Protein AF-A0A2N2HF70-F1 (afdb_monomer)

Nearest PDB structures (foldseek):
  2kql-assembly1_A  TM=2.806E-01  e=5.720E+00  unclassified

pLDDT: mean 91.44, std 8.72, range [54.34, 98.12]

Sequence (161 aa):
CVGNVCEPVDACANQVKDGDETDVDCGGPDCDPCSDGEECEIDTDCVNFCAETSNVCVTSHCDDEKKSGDETDVDCGGSCPGCAAGKVCADDGDCTGFCAATALVCVVSHCDDEKQDEGETGVDCGGTCLLCIGDACTENNQCKSGSCDVGDTDKCIPATP

Radius of gyration: 28.16 Å; Cα contacts (8 Å, |Δi|>4): 414; chains: 1; bounding box: 64×23×84 Å

Solvent-accessible surface area (backbone atoms only — not comparable to full-atom values): 8356 Å² total; per-residue (Å²): 107,74,90,90,36,80,62,82,64,58,46,52,73,64,83,42,70,45,92,68,41,41,28,68,31,13,5,37,93,89,32,59,48,22,55,71,73,35,38,23,89,44,45,74,12,17,75,61,24,30,13,72,85,78,29,27,14,27,88,42,61,51,62,18,73,38,73,48,96,64,39,48,29,67,36,13,5,58,89,34,60,44,24,58,68,76,34,42,24,88,42,42,76,16,18,74,46,22,31,14,72,84,79,34,23,15,25,84,40,66,53,65,16,73,41,70,56,97,53,43,56,18,66,33,10,8,75,84,38,55,57,20,77,62,35,42,32,88,45,32,85,36,16,70,51,55,33,40,40,70,90,79,77,30,21,20,41,81,62,80,131

Mean predicted aligned error: 7.45 Å

Structure (mmCIF, N/CA/C/O backbone):
data_AF-A0A2N2HF70-F1
#
_entry.id   AF-A0A2N2HF70-F1
#
loop_
_atom_site.group_PDB
_atom_site.id
_atom_site.type_symbol
_atom_site.label_atom_id
_atom_site.label_alt_id
_atom_site.label_comp_id
_atom_site.label_asym_id
_atom_site.label_entity_id
_atom_site.label_seq_id
_atom_site.pdbx_PDB_ins_code
_atom_site.Cartn_x
_atom_site.Cartn_y
_atom_site.Cartn_z
_atom_site.occupancy
_atom_site.B_iso_or_equiv
_atom_site.auth_seq_id
_atom_site.auth_comp_id
_atom_site.auth_asym_id
_atom_site.auth_atom_id
_atom_site.pdbx_PDB_model_num
ATOM 1 N N . CYS A 1 1 ? -31.165 1.008 42.504 1.00 54.34 1 CYS A N 1
ATOM 2 C CA . CYS A 1 1 ? -31.520 0.537 43.864 1.00 54.34 1 CYS A CA 1
ATOM 3 C C . CYS A 1 1 ? -32.735 -0.383 43.830 1.00 54.34 1 CYS A C 1
ATOM 5 O O . CYS A 1 1 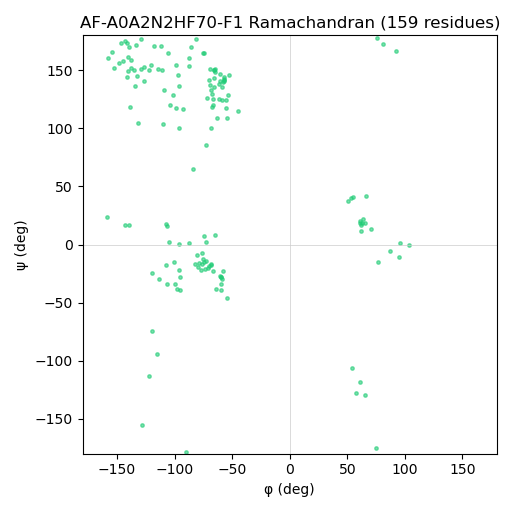? -33.859 0.107 43.746 1.00 54.34 1 CYS A O 1
ATOM 7 N N . VAL A 1 2 ? -32.532 -1.692 43.962 1.00 58.94 2 VAL A N 1
ATOM 8 C CA . VAL A 1 2 ? -33.587 -2.610 44.411 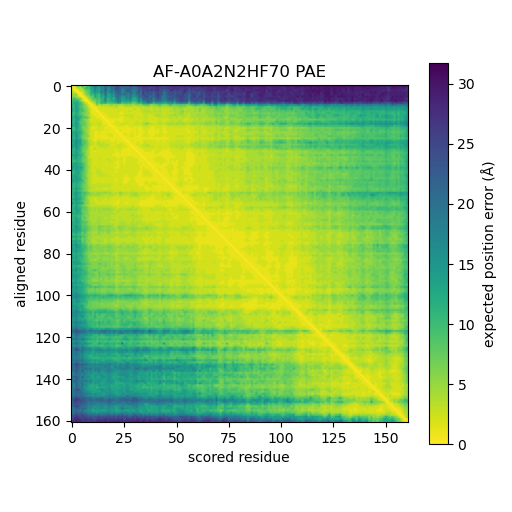1.00 58.94 2 VAL A CA 1
ATOM 9 C C . VAL A 1 2 ? -33.430 -2.735 45.929 1.00 58.94 2 VAL A C 1
ATOM 11 O O . VAL A 1 2 ? -32.379 -3.121 46.423 1.00 58.94 2 VAL A O 1
ATOM 14 N N . GLY A 1 3 ? -34.430 -2.303 46.701 1.00 63.19 3 GLY A N 1
ATOM 15 C CA . GLY A 1 3 ? -34.416 -2.456 48.164 1.00 63.19 3 GLY A CA 1
ATOM 16 C C . GLY A 1 3 ? -33.351 -1.653 48.934 1.00 63.19 3 GLY A C 1
ATOM 17 O O . GLY A 1 3 ? -32.784 -2.178 49.884 1.00 63.19 3 GLY A O 1
ATOM 18 N N . ASN A 1 4 ? -33.094 -0.384 48.581 1.00 64.12 4 ASN A N 1
ATOM 19 C CA . ASN A 1 4 ? -32.127 0.506 49.266 1.00 64.12 4 ASN A CA 1
ATOM 20 C C . ASN A 1 4 ? -30.658 0.038 49.258 1.00 64.12 4 ASN A C 1
ATOM 22 O O . ASN A 1 4 ? -29.828 0.629 49.948 1.00 64.12 4 ASN A O 1
ATOM 26 N N . VAL A 1 5 ? -30.328 -0.975 48.459 1.00 65.06 5 VAL A N 1
ATOM 27 C CA . VAL A 1 5 ? -28.953 -1.366 48.150 1.00 65.06 5 VAL A CA 1
ATOM 28 C C . VAL A 1 5 ? -28.618 -0.811 46.767 1.00 65.06 5 VAL A C 1
ATOM 30 O O . VAL A 1 5 ? -29.387 -0.983 45.813 1.00 65.06 5 VAL A O 1
ATOM 33 N N . CYS A 1 6 ? -27.495 -0.102 46.660 1.00 65.19 6 CYS A N 1
ATOM 34 C CA . CYS A 1 6 ? -26.838 0.087 45.375 1.00 65.19 6 CYS A CA 1
ATOM 35 C C . CYS A 1 6 ? -26.210 -1.266 45.024 1.00 65.19 6 CYS A C 1
ATOM 37 O O . CYS A 1 6 ? -25.074 -1.526 45.409 1.00 65.19 6 CYS A O 1
ATOM 39 N N . GLU A 1 7 ? -26.973 -2.172 44.404 1.00 56.88 7 GLU A N 1
ATOM 40 C CA . GLU A 1 7 ? -26.325 -3.210 43.599 1.00 56.88 7 GLU A CA 1
ATOM 41 C C . GLU A 1 7 ? -25.491 -2.482 42.544 1.00 56.88 7 GLU A C 1
ATOM 43 O O . GLU A 1 7 ? -25.969 -1.446 42.055 1.00 56.88 7 GLU A O 1
ATOM 48 N N . PRO A 1 8 ? -24.269 -2.951 42.230 1.00 60.97 8 PRO A N 1
ATOM 49 C CA . PRO A 1 8 ? -23.633 -2.518 41.002 1.00 60.97 8 PRO A CA 1
ATOM 50 C C . PRO A 1 8 ? -24.649 -2.847 39.912 1.00 60.97 8 PRO A C 1
ATOM 52 O O . PRO A 1 8 ? -24.991 -4.010 39.699 1.00 60.97 8 PRO A O 1
ATOM 55 N N . VAL A 1 9 ? -25.257 -1.805 39.347 1.00 66.88 9 VAL A N 1
ATOM 56 C CA . VAL A 1 9 ? -25.913 -1.962 38.059 1.00 66.88 9 VAL A CA 1
ATOM 57 C C . VAL A 1 9 ? -24.829 -2.544 37.167 1.00 66.88 9 VAL A C 1
ATOM 59 O O . VAL A 1 9 ? -23.693 -2.081 37.244 1.00 66.88 9 VAL A O 1
ATOM 62 N N . ASP A 1 10 ? -25.143 -3.643 36.489 1.00 86.00 10 ASP A N 1
ATOM 63 C CA . ASP A 1 10 ? -24.241 -4.239 35.510 1.00 86.00 10 ASP A CA 1
ATOM 64 C C . ASP A 1 10 ? -23.702 -3.099 34.646 1.00 86.00 10 ASP A C 1
ATOM 66 O O . ASP A 1 10 ? -24.522 -2.383 34.066 1.00 86.00 10 ASP A O 1
ATOM 70 N N . ALA A 1 11 ? -22.389 -2.841 34.720 1.00 88.00 11 ALA A N 1
ATOM 71 C CA . ALA A 1 11 ? -21.780 -1.684 34.062 1.00 88.00 11 ALA A CA 1
ATOM 72 C C . ALA A 1 11 ? -22.156 -1.728 32.577 1.00 88.00 11 ALA A C 1
ATOM 74 O O . ALA A 1 11 ? -22.821 -0.826 32.090 1.00 88.00 11 ALA A O 1
ATOM 75 N N . CYS A 1 12 ? -22.016 -2.924 32.001 1.00 92.81 12 CYS A N 1
ATOM 76 C CA . CYS A 1 12 ? -22.249 -3.295 30.610 1.00 92.81 12 CYS A CA 1
ATOM 77 C C . CYS A 1 12 ? -23.701 -3.198 30.094 1.00 92.81 12 CYS A C 1
ATOM 79 O O . CYS A 1 12 ? -24.009 -3.749 29.037 1.00 92.81 12 CYS A O 1
ATOM 81 N N . ALA A 1 13 ? -24.652 -2.632 30.845 1.00 92.25 13 ALA A N 1
ATOM 82 C CA . ALA A 1 13 ? -26.061 -2.546 30.429 1.00 92.25 13 ALA A CA 1
ATOM 83 C C . ALA A 1 13 ? -26.857 -1.440 31.149 1.00 92.25 13 ALA A C 1
ATOM 85 O O . ALA A 1 13 ? -28.088 -1.537 31.302 1.00 92.25 13 ALA A O 1
ATOM 86 N N . ASN A 1 14 ? -26.180 -0.413 31.660 1.00 90.12 14 ASN A N 1
ATOM 87 C CA . ASN A 1 14 ? -26.769 0.632 32.4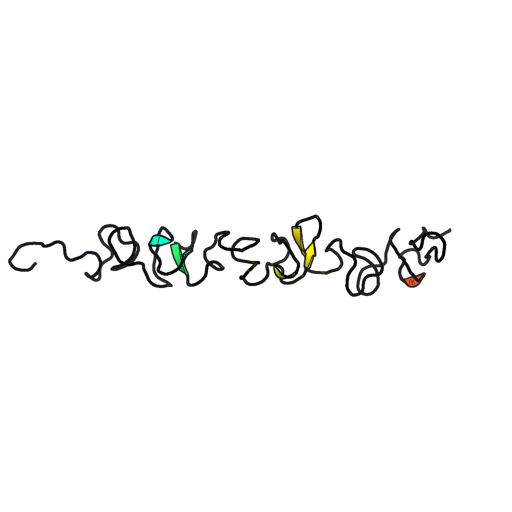93 1.00 90.12 14 ASN A CA 1
ATOM 88 C C . ASN A 1 14 ? -26.976 1.983 31.768 1.00 90.12 14 ASN A C 1
ATOM 90 O O . ASN A 1 14 ? -27.515 2.916 32.379 1.00 90.12 14 ASN A O 1
ATOM 94 N N . GLN A 1 15 ? -26.659 2.057 30.473 1.00 92.06 15 GLN A N 1
ATOM 95 C CA . GLN A 1 15 ? -26.748 3.221 29.585 1.00 92.06 15 GLN A CA 1
ATOM 96 C C . GLN A 1 15 ? -25.829 4.379 29.990 1.00 92.06 15 GLN A C 1
ATOM 98 O O . GLN A 1 15 ? -26.101 5.537 29.645 1.00 92.06 15 GLN A O 1
ATOM 103 N N . VAL A 1 16 ? -24.768 4.100 30.746 1.00 91.56 16 VAL A N 1
ATOM 104 C CA . VAL A 1 16 ? -23.745 5.075 31.114 1.00 91.56 16 VAL A CA 1
ATOM 105 C C . VAL A 1 16 ? -22.365 4.462 30.922 1.00 91.56 16 VAL A C 1
ATOM 107 O O . VAL A 1 16 ? -22.136 3.353 31.349 1.00 91.56 16 VAL A O 1
ATOM 110 N N . LYS A 1 17 ? -21.428 5.216 30.339 1.00 92.19 17 LYS A N 1
ATOM 111 C CA . LYS A 1 17 ? -20.022 4.798 30.288 1.00 92.19 17 LYS A CA 1
ATOM 112 C C . LYS A 1 17 ? -19.437 4.821 31.703 1.00 92.19 17 LYS A C 1
ATOM 114 O O . LYS A 1 17 ? -19.137 5.910 32.219 1.00 92.19 17 LYS A O 1
ATOM 119 N N . ASP A 1 18 ? -19.335 3.664 32.351 1.00 91.81 18 ASP A N 1
ATOM 120 C CA . ASP A 1 18 ? -18.759 3.510 33.689 1.00 91.81 18 ASP A CA 1
ATOM 121 C C . ASP A 1 18 ? -17.945 2.215 33.868 1.00 91.81 18 ASP A C 1
ATOM 123 O O . ASP A 1 18 ? -17.766 1.422 32.955 1.00 91.81 18 ASP A O 1
ATOM 127 N N . GLY A 1 19 ? -17.302 2.054 35.029 1.00 90.69 19 GLY A N 1
ATOM 128 C CA . GLY A 1 19 ? -16.363 0.945 35.231 1.00 90.69 19 GLY A CA 1
ATOM 129 C C . GLY A 1 19 ? -15.122 1.046 34.334 1.00 90.69 19 GLY A C 1
ATOM 130 O O . GLY A 1 19 ? -14.458 2.085 34.338 1.00 90.69 19 GLY A O 1
ATOM 131 N N . ASP A 1 20 ? -14.812 -0.045 33.630 1.00 92.81 20 ASP A N 1
ATOM 132 C CA . ASP A 1 20 ? -13.669 -0.190 32.713 1.00 92.81 20 ASP A CA 1
ATOM 133 C C . ASP A 1 20 ? -14.106 -0.199 31.227 1.00 92.81 20 ASP A C 1
ATOM 135 O O . ASP A 1 20 ? -13.355 -0.643 30.364 1.00 92.81 20 ASP A O 1
ATOM 139 N N . GLU A 1 21 ? -15.319 0.274 30.927 1.00 96.50 21 GLU A N 1
ATOM 140 C CA . GLU A 1 21 ? -15.873 0.366 29.571 1.00 96.50 21 GLU A CA 1
ATOM 141 C C . GLU A 1 21 ? -15.137 1.364 28.670 1.00 96.50 21 GLU A C 1
ATOM 143 O O . GLU A 1 21 ? -14.769 2.469 29.096 1.00 96.50 21 GLU A O 1
ATOM 148 N N . THR A 1 22 ? -15.009 1.024 27.385 1.00 96.88 22 THR A N 1
ATOM 149 C CA . THR A 1 22 ? -14.448 1.938 26.380 1.00 96.88 22 THR A CA 1
ATOM 150 C C . THR A 1 22 ? -15.505 2.707 25.608 1.00 96.88 22 THR A C 1
ATOM 152 O O . THR A 1 22 ? -15.200 3.814 25.177 1.00 96.88 22 THR A O 1
ATOM 155 N N . ASP A 1 23 ? -16.748 2.230 25.537 1.00 97.00 23 ASP A N 1
ATOM 156 C CA . ASP A 1 23 ? -17.923 3.022 25.149 1.00 97.00 23 ASP A CA 1
ATOM 157 C C . ASP A 1 23 ? -19.138 2.632 26.008 1.00 97.00 23 ASP A C 1
ATOM 159 O O . ASP A 1 23 ? -19.059 1.732 26.836 1.00 97.00 23 ASP A O 1
ATOM 163 N N . VAL A 1 24 ? -20.255 3.347 25.885 1.00 95.81 24 VAL A N 1
ATOM 164 C CA . VAL A 1 24 ? -21.449 3.139 26.715 1.00 95.81 24 VAL A CA 1
ATOM 165 C C . VAL A 1 24 ? -21.928 1.689 26.627 1.00 95.81 24 VAL A C 1
ATOM 167 O O . VAL A 1 24 ? -22.389 1.256 25.572 1.00 95.81 24 VAL A O 1
ATOM 170 N N . ASP A 1 25 ? -21.919 0.986 27.763 1.00 95.12 25 ASP A N 1
ATOM 171 C CA . ASP A 1 25 ? -22.366 -0.405 27.886 1.00 95.12 25 ASP A CA 1
ATOM 172 C C . ASP A 1 25 ? -21.507 -1.433 27.102 1.00 95.12 25 ASP A C 1
ATOM 174 O O . ASP A 1 25 ? -21.984 -2.539 26.823 1.00 95.12 25 ASP A O 1
ATOM 178 N N . CYS A 1 26 ? -20.269 -1.108 26.693 1.00 96.94 26 CYS A N 1
ATOM 179 C CA . CYS A 1 26 ? -19.409 -2.036 25.943 1.00 96.94 26 CYS A CA 1
ATOM 180 C C . CYS A 1 26 ? -17.895 -1.781 26.080 1.00 96.94 26 CYS A C 1
ATOM 182 O O . CYS A 1 26 ? -17.424 -0.722 26.503 1.00 96.94 26 CYS A O 1
ATOM 184 N N . GLY A 1 27 ? -17.116 -2.779 25.659 1.00 96.62 27 GLY A N 1
ATOM 185 C CA . GLY A 1 27 ? -15.657 -2.715 25.636 1.00 96.62 27 GLY A CA 1
ATOM 186 C C . GLY A 1 27 ? -15.019 -2.858 27.018 1.00 96.62 27 GLY A C 1
ATOM 187 O O . GLY A 1 27 ? -15.693 -3.010 28.039 1.00 96.62 27 GLY A O 1
ATOM 188 N N . GLY A 1 28 ? -13.690 -2.860 27.058 1.00 94.94 28 GLY A N 1
ATOM 189 C CA . GLY A 1 28 ? -12.956 -3.198 28.267 1.00 94.94 28 GLY A CA 1
ATOM 190 C C . GLY A 1 28 ? -12.965 -4.703 28.573 1.00 94.94 28 GLY A C 1
ATOM 191 O O . GLY A 1 28 ? -13.446 -5.526 27.793 1.00 94.94 28 GLY A O 1
ATOM 192 N N . PRO A 1 29 ? -12.395 -5.112 29.718 1.00 93.69 29 PRO A N 1
ATOM 193 C CA . PRO A 1 29 ? -12.168 -6.523 30.032 1.00 93.69 29 PRO A CA 1
ATOM 194 C C . PRO A 1 29 ? -13.422 -7.292 30.473 1.00 93.69 29 PRO A C 1
ATOM 196 O O . PRO A 1 29 ? -13.416 -8.524 30.421 1.00 93.69 29 PRO A O 1
ATOM 199 N N . ASP A 1 30 ? -14.449 -6.589 30.958 1.00 92.56 30 ASP A N 1
ATOM 200 C CA . ASP A 1 30 ? -15.611 -7.187 31.626 1.00 92.56 30 ASP A CA 1
ATOM 201 C C . ASP A 1 30 ? -16.897 -7.153 30.779 1.00 92.56 30 ASP A C 1
ATOM 203 O O . ASP A 1 30 ? -17.817 -7.926 31.063 1.00 92.56 30 ASP A O 1
ATOM 207 N N . CYS A 1 31 ? -16.957 -6.310 29.741 1.00 95.06 31 CYS A N 1
ATOM 208 C CA . CYS A 1 31 ? -18.124 -6.157 28.870 1.00 95.06 31 CYS A CA 1
ATOM 209 C C . CYS A 1 31 ? -17.922 -6.807 27.497 1.00 95.06 31 CYS A C 1
ATOM 211 O O . CYS A 1 31 ? -16.811 -7.159 27.099 1.00 95.06 31 CYS A O 1
ATOM 213 N N . ASP A 1 32 ? -19.026 -6.998 26.769 1.00 97.00 32 ASP A N 1
ATOM 214 C CA . ASP A 1 32 ? -18.961 -7.474 25.389 1.00 97.00 32 ASP A CA 1
ATOM 215 C C . ASP A 1 32 ? -18.273 -6.422 24.491 1.00 97.00 32 ASP A C 1
ATOM 217 O O . ASP A 1 32 ? -18.388 -5.220 24.757 1.00 97.00 32 ASP A O 1
ATOM 221 N N . PRO A 1 33 ? -17.583 -6.835 23.409 1.00 97.88 33 PRO A N 1
ATOM 222 C CA . PRO A 1 33 ? -16.933 -5.895 22.507 1.00 97.88 33 PRO A CA 1
ATOM 223 C C . PRO A 1 33 ? -17.927 -4.933 21.846 1.00 97.88 33 PRO A C 1
ATOM 225 O O . PRO A 1 33 ? -19.018 -5.320 21.416 1.00 97.88 33 PRO A O 1
ATOM 228 N N . CYS A 1 34 ? -17.511 -3.682 21.719 1.00 98.12 34 CYS A N 1
ATOM 229 C CA . CYS A 1 34 ? -18.223 -2.610 21.059 1.00 98.12 34 CYS A CA 1
ATOM 230 C C . CYS A 1 34 ? -18.390 -2.850 19.552 1.00 98.12 34 CYS A C 1
ATOM 232 O O . CYS A 1 34 ? -17.567 -3.479 18.876 1.00 98.12 34 CYS A O 1
ATOM 234 N N . SER A 1 35 ? -19.500 -2.335 19.021 1.00 97.94 35 SER A N 1
ATOM 235 C CA . SER A 1 35 ? -19.799 -2.375 17.586 1.00 97.94 35 SER A CA 1
ATOM 236 C C . SER A 1 35 ? -18.961 -1.355 16.811 1.00 97.94 35 SER A C 1
ATOM 238 O O . SER A 1 35 ? -18.397 -0.432 17.387 1.00 97.94 35 SER A O 1
ATOM 240 N N . ASP A 1 36 ? -18.899 -1.495 15.487 1.00 97.19 36 ASP A N 1
ATOM 241 C CA . ASP A 1 36 ? -18.180 -0.537 14.641 1.00 97.19 36 ASP A CA 1
ATOM 242 C C . ASP A 1 36 ? -18.746 0.890 14.802 1.00 97.19 36 ASP A C 1
ATOM 244 O O . ASP A 1 36 ? -19.963 1.092 14.764 1.00 97.19 36 ASP A O 1
ATOM 248 N N . GLY A 1 37 ? -17.860 1.880 14.930 1.00 96.81 37 GLY A N 1
ATOM 249 C CA . GLY A 1 37 ? -18.191 3.290 15.161 1.00 96.81 37 GLY A CA 1
ATOM 250 C C . GLY A 1 37 ? -18.180 3.739 16.627 1.00 96.81 37 GLY A C 1
ATOM 251 O O . GLY A 1 37 ? -18.208 4.947 16.861 1.00 96.81 37 GLY A O 1
ATOM 252 N N . GLU A 1 38 ? -18.103 2.805 17.573 1.00 97.75 38 GLU A N 1
ATOM 253 C CA . GLU A 1 38 ? -18.009 3.068 19.016 1.00 97.75 38 GLU A CA 1
ATOM 254 C C . GLU A 1 38 ? -16.540 3.242 19.459 1.00 97.75 38 GLU A C 1
ATOM 256 O O . GLU A 1 38 ? -15.612 2.836 18.752 1.00 97.75 38 GLU A O 1
ATOM 261 N N . GLU A 1 39 ? -16.323 3.860 20.620 1.00 97.44 39 GLU A N 1
ATOM 262 C CA . GLU A 1 39 ? -15.001 4.118 21.204 1.00 97.44 39 GLU A CA 1
ATOM 263 C C . GLU A 1 39 ? -14.302 2.834 21.709 1.00 97.44 39 GLU A C 1
ATOM 265 O O . GLU A 1 39 ? -14.903 1.939 22.307 1.00 97.44 39 GLU A O 1
ATOM 270 N N . CYS A 1 40 ? -12.986 2.764 21.515 1.00 97.56 40 CYS A N 1
ATOM 271 C CA . CYS A 1 40 ? -12.136 1.645 21.930 1.00 97.56 40 CYS A CA 1
ATOM 272 C C . CYS A 1 40 ? -10.754 2.127 22.380 1.00 97.56 40 CYS A C 1
ATOM 274 O O . CYS A 1 40 ? -10.314 3.205 21.988 1.00 97.56 40 CYS A O 1
ATOM 276 N N . GLU A 1 41 ? -10.040 1.332 23.178 1.00 96.31 41 GLU A N 1
ATOM 277 C CA . GLU A 1 41 ? -8.625 1.586 23.497 1.00 96.31 41 GLU A CA 1
ATOM 278 C C . GLU A 1 41 ? -7.706 0.509 22.905 1.00 96.31 41 GLU A C 1
ATOM 280 O O . GLU A 1 41 ? -6.548 0.777 22.573 1.00 96.31 41 GLU A O 1
ATOM 285 N N . ILE A 1 42 ? -8.211 -0.719 22.769 1.00 95.62 42 ILE A N 1
ATOM 286 C CA . ILE A 1 42 ? -7.496 -1.875 22.227 1.00 95.62 42 ILE A CA 1
ATOM 287 C C . ILE A 1 42 ? -8.413 -2.729 21.344 1.00 95.62 42 ILE A C 1
ATOM 289 O O . ILE A 1 42 ? -9.633 -2.679 21.443 1.00 95.62 42 ILE A O 1
ATOM 293 N N . ASP A 1 43 ? -7.827 -3.576 20.492 1.00 95.88 43 ASP A N 1
ATOM 294 C CA . ASP A 1 43 ? -8.595 -4.377 19.522 1.00 95.88 43 ASP A CA 1
ATOM 295 C C . ASP A 1 43 ? -9.623 -5.316 20.173 1.00 95.88 43 ASP A C 1
ATOM 297 O O . ASP A 1 43 ? -10.642 -5.620 19.564 1.00 95.88 43 ASP A O 1
ATOM 301 N N . THR A 1 44 ? -9.392 -5.762 21.414 1.00 96.25 44 THR A N 1
ATOM 302 C CA . THR A 1 44 ? -10.350 -6.618 22.134 1.00 96.25 44 THR A CA 1
ATOM 303 C C . THR A 1 44 ? -11.620 -5.891 22.552 1.00 96.25 44 THR A C 1
ATOM 305 O O . THR A 1 44 ? -12.612 -6.557 22.839 1.00 96.25 44 THR A O 1
ATOM 308 N N . ASP A 1 45 ? -11.594 -4.558 22.582 1.00 97.38 45 ASP A N 1
ATOM 309 C CA . ASP A 1 45 ? -12.771 -3.749 22.880 1.00 97.38 45 ASP A CA 1
ATOM 310 C C . ASP A 1 45 ? -13.733 -3.696 21.697 1.00 97.38 45 ASP A C 1
ATOM 312 O O . ASP A 1 45 ? -14.865 -3.274 21.871 1.00 97.38 45 ASP A O 1
ATOM 316 N N . CYS A 1 46 ? -13.317 -4.127 20.505 1.00 97.94 46 CYS A N 1
ATOM 317 C CA . CYS A 1 46 ? -14.121 -4.089 19.293 1.00 97.94 46 CYS A CA 1
ATOM 318 C C . CYS A 1 46 ? -14.521 -5.489 18.840 1.00 97.94 46 CYS A C 1
ATOM 320 O O . CYS A 1 46 ? -13.782 -6.460 18.995 1.00 97.94 46 CYS A O 1
ATOM 322 N N . VAL A 1 47 ? -15.682 -5.595 18.192 1.00 97.44 47 VAL A N 1
ATOM 323 C CA . VAL A 1 47 ? -16.067 -6.826 17.481 1.00 97.44 47 VAL A CA 1
ATOM 324 C C . VAL A 1 47 ? -15.046 -7.174 16.387 1.00 97.44 47 VAL A C 1
ATOM 326 O O . VAL A 1 47 ? -14.805 -8.355 16.131 1.00 97.44 47 VAL A O 1
ATOM 329 N N . ASN A 1 48 ? -14.463 -6.150 15.753 1.00 96.19 48 ASN A N 1
ATOM 330 C CA . ASN A 1 48 ? -13.500 -6.268 14.660 1.00 96.19 48 ASN A CA 1
ATOM 331 C C . ASN A 1 48 ? -12.115 -5.729 15.069 1.00 96.19 48 ASN A C 1
ATOM 333 O O . ASN A 1 48 ? -11.322 -6.478 15.634 1.00 96.19 48 ASN A O 1
ATOM 337 N N . PHE A 1 49 ? -11.821 -4.455 14.782 1.00 96.81 49 PHE A N 1
ATOM 338 C CA . PHE A 1 49 ? -10.512 -3.833 15.021 1.00 96.81 49 PHE A CA 1
ATOM 339 C C . PHE A 1 49 ? -10.677 -2.455 15.661 1.00 96.81 49 PHE A C 1
ATOM 341 O O . PHE A 1 49 ? -11.673 -1.782 15.400 1.00 96.81 49 PHE A O 1
ATOM 348 N N . CYS A 1 50 ? -9.706 -2.029 16.471 1.00 97.31 50 CYS A N 1
ATOM 349 C CA . CYS A 1 50 ? -9.685 -0.698 17.074 1.00 97.31 50 CYS A CA 1
ATOM 350 C C . CYS A 1 50 ? -8.671 0.195 16.352 1.00 97.31 50 CYS A C 1
ATOM 352 O O . CYS A 1 50 ? -7.476 -0.113 16.351 1.00 97.31 50 CYS A O 1
ATOM 354 N N . ALA A 1 51 ? -9.120 1.306 15.769 1.00 97.38 51 ALA A N 1
ATOM 355 C CA . ALA A 1 51 ? -8.235 2.222 15.057 1.00 97.38 51 ALA A CA 1
ATOM 356 C C . ALA A 1 51 ? -7.321 3.006 16.020 1.00 97.38 51 ALA A C 1
ATOM 358 O O . ALA A 1 51 ? -7.808 3.659 16.944 1.00 97.38 51 ALA A O 1
ATOM 359 N N . GLU A 1 52 ? -5.999 2.960 15.809 1.00 93.06 52 GLU A N 1
ATOM 360 C CA . GLU A 1 52 ? -5.001 3.396 16.812 1.00 93.06 52 GLU A CA 1
ATOM 361 C C . GLU A 1 52 ? -5.064 4.892 17.165 1.00 93.06 52 GLU A C 1
ATOM 363 O O . GLU A 1 52 ? -4.853 5.276 18.316 1.00 93.06 52 GLU A O 1
ATOM 368 N N . THR A 1 53 ? -5.326 5.764 16.190 1.00 93.88 53 THR A N 1
ATOM 369 C CA . THR A 1 53 ? -5.333 7.223 16.398 1.00 93.88 53 THR A CA 1
ATOM 370 C C . THR A 1 53 ? -6.731 7.740 16.680 1.00 93.88 53 THR A C 1
ATOM 372 O O . THR A 1 53 ? -6.894 8.655 17.495 1.00 93.88 53 THR A O 1
ATOM 375 N N . SER A 1 54 ? -7.739 7.206 15.988 1.00 94.56 54 SER A N 1
ATOM 376 C CA . SER A 1 54 ? -9.124 7.639 16.180 1.00 94.56 54 SER A CA 1
ATOM 377 C C . SER A 1 54 ? -9.786 7.027 17.415 1.00 94.56 54 SER A C 1
ATOM 379 O O . SER A 1 54 ? -10.725 7.643 17.917 1.00 94.56 54 SER A O 1
ATOM 381 N N . ASN A 1 55 ? -9.261 5.915 17.953 1.00 96.56 55 ASN A N 1
ATOM 382 C CA . ASN A 1 55 ? -9.835 5.166 19.079 1.00 96.56 55 ASN A CA 1
ATOM 383 C C . ASN A 1 55 ? -11.291 4.764 18.816 1.00 96.56 55 ASN A C 1
ATOM 385 O O . ASN A 1 55 ? -12.151 4.890 19.685 1.00 96.56 55 ASN A O 1
ATOM 389 N N . VAL A 1 56 ? -11.574 4.340 17.583 1.00 97.38 56 VAL A N 1
ATOM 390 C CA . VAL A 1 56 ? -12.909 3.940 17.133 1.00 97.38 56 VAL A CA 1
ATOM 391 C C . VAL A 1 56 ? -12.851 2.543 16.530 1.00 97.38 56 VAL A C 1
ATOM 393 O O . VAL A 1 56 ? -11.915 2.208 15.801 1.00 97.38 56 VAL A O 1
ATOM 396 N N . CYS A 1 57 ? -13.867 1.732 16.809 1.00 98.12 57 CYS A N 1
ATOM 397 C CA . CYS A 1 57 ? -14.010 0.413 16.215 1.00 98.12 57 CYS A CA 1
ATOM 398 C C . CYS A 1 57 ? -14.291 0.502 14.711 1.00 98.12 57 CYS A C 1
ATOM 400 O O . CYS A 1 57 ? -15.221 1.188 14.277 1.00 98.12 57 CYS A O 1
ATOM 402 N N . VAL A 1 58 ? -13.523 -0.232 13.909 1.00 97.38 58 VAL A N 1
ATOM 403 C CA . VAL A 1 58 ? -13.635 -0.273 12.446 1.00 97.38 58 VAL A CA 1
ATOM 404 C C . VAL A 1 58 ? -13.891 -1.690 11.946 1.00 97.38 58 VAL A C 1
ATOM 406 O O . VAL A 1 58 ? -13.434 -2.676 12.520 1.00 97.38 58 VAL A O 1
ATOM 409 N N . THR A 1 59 ? -14.598 -1.791 10.819 1.00 95.75 59 THR A N 1
ATOM 410 C CA . THR A 1 59 ? -15.039 -3.073 10.242 1.00 95.75 59 THR A CA 1
ATOM 411 C C . THR A 1 59 ? -13.913 -3.913 9.647 1.00 95.75 59 THR A C 1
ATOM 413 O O . THR A 1 59 ? -14.103 -5.098 9.373 1.00 95.75 59 THR A O 1
ATOM 416 N N . SER A 1 60 ? -12.785 -3.285 9.320 1.00 95.56 60 SER A N 1
ATOM 417 C CA . SER A 1 60 ? -11.730 -3.882 8.512 1.00 95.56 60 SER A CA 1
ATOM 418 C C . SER A 1 60 ? -10.371 -3.477 9.055 1.00 95.56 60 SER A C 1
ATOM 420 O O . SER A 1 60 ? -10.224 -2.379 9.580 1.00 95.56 60 SER A O 1
ATOM 422 N N . HIS A 1 61 ? -9.387 -4.358 8.898 1.00 95.12 61 HIS A N 1
ATOM 423 C CA . HIS A 1 61 ? -8.013 -4.028 9.246 1.00 95.12 61 HIS A CA 1
ATOM 424 C C . HIS A 1 61 ? -7.413 -2.976 8.302 1.00 95.12 61 HIS A C 1
ATOM 426 O O . HIS A 1 61 ? -6.464 -2.317 8.672 1.00 95.12 61 HIS A O 1
ATOM 432 N N . CYS A 1 62 ? -8.018 -2.774 7.122 1.00 97.31 62 CYS A N 1
ATOM 433 C CA . CYS A 1 62 ? -7.604 -1.787 6.123 1.00 97.31 62 CYS A CA 1
ATOM 434 C C . CYS A 1 62 ? -7.914 -0.339 6.511 1.00 97.31 62 CYS A C 1
ATOM 436 O O . CYS A 1 62 ? -7.750 0.548 5.681 1.00 97.31 62 CYS A O 1
ATOM 438 N N . ASP A 1 63 ? -8.477 -0.115 7.695 1.00 96.31 63 ASP A N 1
ATOM 439 C CA . ASP A 1 63 ? -8.812 1.206 8.218 1.00 96.31 63 ASP A CA 1
ATOM 440 C C . ASP A 1 63 ? -8.488 1.286 9.727 1.00 96.31 63 ASP A C 1
ATOM 442 O O . ASP A 1 63 ? -9.037 2.137 10.434 1.00 96.31 63 ASP A O 1
ATOM 446 N N . ASP A 1 64 ? -7.668 0.359 10.247 1.00 96.12 64 ASP A N 1
ATOM 447 C CA . ASP A 1 64 ? -7.310 0.286 11.673 1.00 96.12 64 ASP A CA 1
ATOM 448 C C . ASP A 1 64 ? -6.096 1.161 12.033 1.00 96.12 64 ASP A C 1
ATOM 450 O O . ASP A 1 64 ? -5.685 1.227 13.199 1.00 96.12 64 ASP A O 1
ATOM 454 N N . GLU A 1 65 ? -5.560 1.882 11.044 1.00 96.06 65 GLU A N 1
ATOM 455 C CA . GLU A 1 65 ? -4.435 2.809 11.156 1.00 96.06 65 GLU A CA 1
ATOM 456 C C . GLU A 1 65 ? -3.131 2.132 11.599 1.00 96.06 65 GLU A C 1
ATOM 458 O O . GLU A 1 65 ? -2.167 2.800 11.998 1.00 96.06 65 GLU A O 1
ATOM 463 N N . LYS A 1 66 ? -3.071 0.802 11.494 1.00 95.62 66 LYS A N 1
ATOM 464 C CA . LYS A 1 66 ? -1.904 -0.026 11.781 1.00 95.62 66 LYS A CA 1
ATOM 465 C C . LYS A 1 66 ? -1.495 -0.744 10.501 1.00 95.62 66 LYS A C 1
ATOM 467 O O . LYS A 1 66 ? -2.143 -0.690 9.469 1.00 95.62 66 LYS A O 1
ATOM 472 N N . LYS A 1 67 ? -0.330 -1.388 10.557 1.00 95.88 67 LYS A N 1
ATOM 473 C CA . LYS A 1 67 ? 0.040 -2.393 9.560 1.00 95.88 67 LYS A CA 1
ATOM 474 C C . LYS A 1 67 ? -0.314 -3.754 10.134 1.00 95.88 67 LYS A C 1
ATOM 476 O O . LYS A 1 67 ? 0.441 -4.277 10.965 1.00 95.88 67 LYS A O 1
ATOM 481 N N . SER A 1 68 ? -1.439 -4.308 9.719 1.00 94.81 68 SER A N 1
ATOM 482 C CA . SER A 1 68 ? -1.993 -5.540 10.274 1.00 94.81 68 SER A CA 1
ATOM 483 C C . SER A 1 68 ? -2.431 -6.502 9.157 1.00 94.81 68 SER A C 1
ATOM 485 O O . SER A 1 68 ? -2.298 -6.226 7.969 1.00 94.81 68 SER A O 1
ATOM 487 N N . GLY A 1 69 ? -2.803 -7.734 9.519 1.00 94.12 69 GLY A N 1
ATOM 488 C CA . GLY A 1 69 ? -3.171 -8.753 8.527 1.00 94.12 69 GLY A CA 1
ATOM 489 C C . GLY A 1 69 ? -2.074 -9.063 7.495 1.00 94.12 69 GLY A C 1
ATOM 490 O O . GLY A 1 69 ? -0.952 -9.429 7.863 1.00 94.12 69 GLY A O 1
ATOM 491 N N . ASP A 1 70 ? -2.432 -8.990 6.210 1.00 95.75 70 ASP A N 1
ATOM 492 C CA . ASP A 1 70 ? -1.547 -9.207 5.055 1.00 95.75 70 ASP A CA 1
ATOM 493 C C . ASP A 1 70 ? -1.169 -7.916 4.309 1.00 95.75 70 ASP A C 1
ATOM 495 O O . ASP A 1 70 ? -0.638 -7.977 3.201 1.00 95.75 70 ASP A O 1
ATOM 499 N N . GLU A 1 71 ? -1.387 -6.759 4.931 1.00 97.94 71 GLU A N 1
ATOM 500 C CA . GLU A 1 71 ? -1.047 -5.451 4.379 1.00 97.94 71 GLU A CA 1
ATOM 501 C C . GLU A 1 71 ? 0.449 -5.275 4.105 1.00 97.94 71 GLU A C 1
ATOM 503 O O . GLU A 1 71 ? 1.327 -5.736 4.855 1.00 97.94 71 GLU A O 1
ATOM 508 N N . THR A 1 72 ? 0.772 -4.516 3.057 1.00 97.56 72 THR A N 1
ATOM 509 C CA . THR A 1 72 ? 2.164 -4.175 2.732 1.00 97.56 72 THR A CA 1
ATOM 510 C C . THR A 1 72 ? 2.593 -2.831 3.297 1.00 97.56 72 THR A C 1
ATOM 512 O O . THR A 1 72 ? 3.763 -2.685 3.674 1.00 97.56 72 THR A O 1
ATOM 515 N N . ASP A 1 73 ? 1.661 -1.902 3.481 1.00 97.81 73 ASP A N 1
ATOM 516 C CA . ASP A 1 73 ? 1.825 -0.646 4.217 1.00 97.81 73 ASP A CA 1
ATOM 517 C C . ASP A 1 73 ? 0.555 -0.393 5.047 1.00 97.81 73 ASP A C 1
ATOM 519 O O . ASP A 1 73 ? -0.425 -1.106 4.899 1.00 97.81 73 ASP A O 1
ATOM 523 N N . VAL A 1 74 ? 0.584 0.585 5.948 1.00 97.12 74 VAL A N 1
ATOM 524 C CA . VAL A 1 74 ? -0.551 0.899 6.833 1.00 97.12 74 VAL A CA 1
ATOM 525 C C . VAL A 1 74 ? -1.811 1.156 6.003 1.00 97.12 74 VAL A C 1
ATOM 527 O O . VAL A 1 74 ? -1.775 2.038 5.132 1.00 97.12 74 VAL A O 1
ATOM 530 N N . ASP A 1 75 ? -2.876 0.401 6.294 1.00 97.25 75 ASP A N 1
ATOM 531 C CA . ASP A 1 75 ? -4.206 0.487 5.675 1.00 97.25 75 ASP A CA 1
ATOM 532 C C . ASP A 1 75 ? -4.251 0.179 4.159 1.00 97.25 75 ASP A C 1
ATOM 534 O O . ASP A 1 75 ? -5.170 0.604 3.447 1.00 97.25 75 ASP A O 1
ATOM 538 N N . CYS A 1 76 ? -3.238 -0.494 3.589 1.00 98.06 76 CYS A N 1
ATOM 539 C CA . CYS A 1 76 ? -3.220 -0.795 2.153 1.00 98.06 76 CYS A CA 1
ATOM 540 C C . CYS A 1 76 ? -2.332 -1.985 1.734 1.00 98.06 76 CYS A C 1
ATOM 542 O O . CYS A 1 76 ? -1.384 -2.391 2.412 1.00 98.06 76 CYS A O 1
ATOM 544 N N . GLY A 1 77 ? -2.616 -2.514 0.539 1.00 97.62 77 GLY A N 1
ATOM 545 C CA . GLY A 1 77 ? -1.921 -3.670 -0.041 1.00 97.62 77 GLY A CA 1
ATOM 546 C C . GLY A 1 77 ? -2.424 -5.020 0.485 1.00 97.62 77 GLY A C 1
ATOM 547 O O . GLY A 1 77 ? -3.259 -5.081 1.387 1.00 97.62 77 GLY A O 1
ATOM 548 N N . GLY A 1 78 ? -1.954 -6.122 -0.103 1.00 96.06 78 GLY A N 1
ATOM 549 C CA . GLY A 1 78 ? -2.433 -7.467 0.218 1.00 96.06 78 GLY A CA 1
ATOM 550 C C . GLY A 1 78 ? -3.924 -7.635 -0.084 1.00 96.06 78 GLY A C 1
ATOM 551 O O . GLY A 1 78 ? -4.361 -7.520 -1.233 1.00 96.06 78 GLY A O 1
ATOM 552 N N . SER A 1 79 ? -4.724 -7.920 0.947 1.00 96.06 79 SER A N 1
ATOM 553 C CA . SER A 1 79 ? -6.185 -8.011 0.824 1.00 96.06 79 SER A CA 1
ATOM 554 C C . SER A 1 79 ? -6.905 -6.653 0.844 1.00 96.06 79 SER A C 1
ATOM 556 O O . SER A 1 79 ? -8.104 -6.597 0.545 1.00 96.06 79 SER A O 1
ATOM 558 N N . CYS A 1 80 ? -6.190 -5.567 1.146 1.00 97.25 80 CYS A N 1
ATOM 559 C CA . CYS A 1 80 ? -6.706 -4.201 1.170 1.00 97.25 80 CYS A CA 1
ATOM 560 C C . CYS A 1 80 ? -6.661 -3.519 -0.204 1.00 97.25 80 CYS A C 1
ATOM 562 O O . CYS A 1 80 ? -6.065 -4.033 -1.155 1.00 97.25 80 CYS A O 1
ATOM 564 N N . PRO A 1 81 ? -7.289 -2.334 -0.349 1.00 97.25 81 PRO A N 1
ATOM 565 C CA . PRO A 1 81 ? -7.090 -1.505 -1.528 1.00 97.25 81 PRO A CA 1
ATOM 566 C C . PRO A 1 81 ? -5.601 -1.253 -1.793 1.00 97.25 81 PRO A C 1
ATOM 568 O O . PRO A 1 81 ? -4.805 -1.112 -0.866 1.00 97.25 81 PRO A O 1
ATOM 571 N N . GLY A 1 82 ? -5.234 -1.163 -3.073 1.00 97.25 82 GLY A N 1
ATOM 572 C CA . GLY A 1 82 ? -3.857 -0.884 -3.463 1.00 97.25 82 GLY A CA 1
ATOM 573 C C . GLY A 1 82 ? -3.345 0.424 -2.854 1.00 97.25 82 GLY A C 1
ATOM 574 O O . GLY A 1 82 ? -4.056 1.428 -2.763 1.00 97.25 82 GLY A O 1
ATOM 575 N N . CYS A 1 83 ? -2.083 0.417 -2.465 1.00 98.12 83 CYS A N 1
ATOM 576 C CA . CYS A 1 83 ? -1.376 1.540 -1.900 1.00 98.12 83 CYS A CA 1
ATOM 577 C C . CYS A 1 83 ? -1.119 2.656 -2.928 1.00 98.12 83 CYS A C 1
ATOM 579 O O . CYS A 1 83 ? -0.974 2.448 -4.141 1.00 98.12 83 CYS A O 1
ATOM 581 N N . ALA A 1 84 ? -1.041 3.887 -2.422 1.00 97.56 84 ALA A N 1
ATOM 582 C C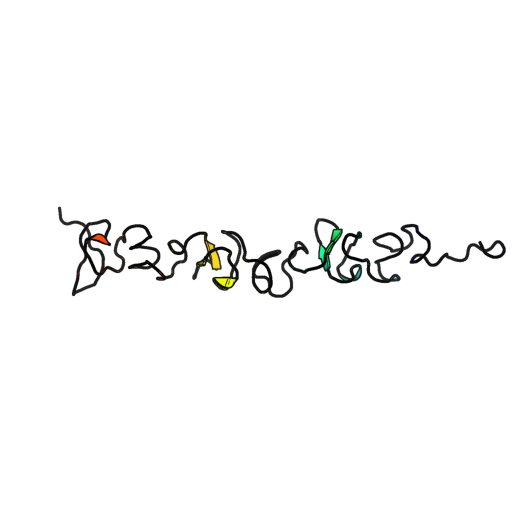A . ALA A 1 84 ? -0.628 5.051 -3.199 1.00 97.56 84 ALA A CA 1
ATOM 583 C C . ALA A 1 84 ? 0.891 5.053 -3.453 1.00 97.56 84 ALA A C 1
ATOM 585 O O . ALA A 1 84 ? 1.653 4.369 -2.776 1.00 97.56 84 ALA A O 1
ATOM 586 N N . ALA A 1 85 ? 1.355 5.869 -4.401 1.00 96.62 85 ALA A N 1
ATOM 587 C CA . ALA A 1 85 ? 2.783 5.986 -4.686 1.00 96.62 85 ALA A CA 1
ATOM 588 C C . ALA A 1 85 ? 3.612 6.400 -3.449 1.00 96.62 85 ALA A C 1
ATOM 590 O O . ALA A 1 85 ? 3.203 7.262 -2.669 1.00 96.62 85 ALA A O 1
ATOM 591 N N . GLY A 1 86 ? 4.796 5.802 -3.300 1.00 96.31 86 GLY A N 1
ATOM 592 C CA . GLY A 1 86 ? 5.723 5.985 -2.180 1.00 96.31 86 GLY A CA 1
ATOM 593 C C . GLY A 1 86 ? 5.474 5.069 -0.978 1.00 96.31 86 GLY A C 1
ATOM 594 O O . GLY A 1 86 ? 6.269 5.092 -0.039 1.00 96.31 86 GLY A O 1
ATOM 595 N N . LYS A 1 87 ? 4.398 4.279 -0.997 1.00 97.94 87 LYS A N 1
ATOM 596 C CA . LYS A 1 87 ? 4.070 3.277 0.024 1.00 97.94 87 LYS A CA 1
ATOM 597 C C . LYS A 1 87 ? 4.720 1.937 -0.276 1.00 97.94 87 LYS A C 1
ATOM 599 O O . LYS A 1 87 ? 5.002 1.647 -1.434 1.00 97.94 87 LYS A O 1
ATOM 604 N N . VAL A 1 88 ? 4.971 1.147 0.759 1.00 97.56 88 VAL A N 1
ATOM 605 C CA . VAL A 1 88 ? 5.634 -0.156 0.649 1.00 97.56 88 VAL A CA 1
ATOM 606 C C . VAL A 1 88 ? 4.728 -1.165 -0.056 1.00 97.56 88 VAL A C 1
ATOM 608 O O . VAL A 1 88 ? 3.538 -1.261 0.234 1.00 97.56 88 VAL A O 1
ATOM 611 N N . CYS A 1 89 ? 5.319 -1.950 -0.951 1.00 97.44 89 CYS A N 1
ATOM 612 C CA . CYS A 1 89 ? 4.657 -3.019 -1.695 1.00 97.44 89 CYS A CA 1
ATOM 613 C C . CYS A 1 89 ? 5.552 -4.261 -1.766 1.00 97.44 89 CYS A C 1
ATOM 615 O O . CYS A 1 89 ? 6.773 -4.174 -1.596 1.00 97.44 89 CYS A O 1
ATOM 617 N N . ALA A 1 90 ? 4.945 -5.419 -2.005 1.00 96.12 90 ALA A N 1
ATOM 618 C CA . ALA A 1 90 ? 5.634 -6.666 -2.315 1.00 96.12 90 ALA A CA 1
ATOM 619 C C . ALA A 1 90 ? 5.482 -7.032 -3.799 1.00 96.12 90 ALA A C 1
ATOM 621 O O . ALA A 1 90 ? 6.423 -7.568 -4.392 1.00 96.12 90 ALA A O 1
ATOM 622 N N . ASP A 1 91 ? 4.333 -6.716 -4.398 1.00 95.06 91 ASP A N 1
ATOM 623 C CA . ASP A 1 91 ? 4.069 -6.876 -5.824 1.00 95.06 91 ASP A CA 1
ATOM 624 C C . ASP A 1 91 ? 3.142 -5.786 -6.383 1.00 95.06 91 ASP A C 1
ATOM 626 O O . ASP A 1 91 ? 2.640 -4.927 -5.660 1.00 95.06 91 ASP A O 1
ATOM 630 N N . ASP A 1 92 ? 2.956 -5.781 -7.706 1.00 94.75 92 ASP A N 1
ATOM 631 C CA . ASP A 1 92 ? 2.172 -4.752 -8.401 1.00 94.75 92 ASP A CA 1
ATOM 632 C C . ASP A 1 92 ? 0.707 -4.708 -7.935 1.00 94.75 92 ASP A C 1
ATOM 634 O O . ASP A 1 92 ? 0.086 -3.646 -7.977 1.00 94.75 92 ASP A O 1
ATOM 638 N N . GLY A 1 93 ? 0.160 -5.828 -7.443 1.00 95.00 93 GLY A N 1
ATOM 639 C CA . GLY A 1 93 ? -1.192 -5.908 -6.893 1.00 95.00 93 GLY A CA 1
ATOM 640 C C . GLY A 1 93 ? -1.379 -5.116 -5.599 1.00 95.00 93 GLY A C 1
ATOM 641 O O . GLY A 1 93 ? -2.494 -4.682 -5.312 1.00 95.00 93 GLY A O 1
ATOM 642 N N . ASP A 1 94 ? -0.295 -4.848 -4.870 1.00 97.25 94 ASP A N 1
ATOM 643 C CA . ASP A 1 94 ? -0.323 -4.020 -3.664 1.00 97.25 94 ASP A CA 1
ATOM 644 C C . ASP A 1 94 ? -0.425 -2.531 -3.974 1.00 97.25 94 ASP A C 1
ATOM 646 O O . ASP A 1 94 ? -0.568 -1.728 -3.058 1.00 97.25 94 ASP A O 1
ATOM 650 N N . CYS A 1 95 ? -0.328 -2.130 -5.240 1.00 97.56 95 CYS A N 1
ATOM 651 C CA . CYS A 1 95 ? -0.292 -0.739 -5.649 1.00 97.56 95 CYS A CA 1
ATOM 652 C C . CYS A 1 95 ? -1.523 -0.369 -6.476 1.00 97.56 95 CYS A C 1
ATOM 654 O O . CYS A 1 95 ? -2.079 -1.150 -7.240 1.00 97.56 95 CYS A O 1
ATOM 656 N N . THR A 1 96 ? -1.919 0.901 -6.397 1.00 96.69 96 THR A N 1
ATOM 657 C CA . THR A 1 96 ? -2.811 1.4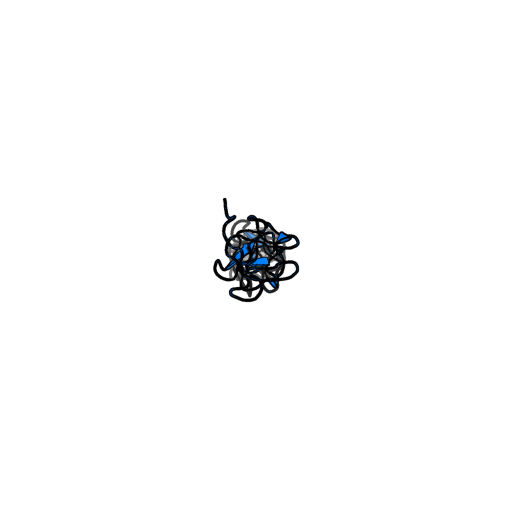96 -7.413 1.00 96.69 96 THR A CA 1
ATOM 658 C C . THR A 1 96 ? -2.129 1.651 -8.780 1.00 96.69 96 THR A C 1
ATOM 660 O O . THR A 1 96 ? -2.813 1.864 -9.781 1.00 96.69 96 THR A O 1
ATOM 663 N N . GLY A 1 97 ? -0.794 1.582 -8.801 1.00 94.38 97 GLY A N 1
ATOM 664 C CA . GLY A 1 97 ? 0.065 1.612 -9.983 1.00 94.38 97 GLY A CA 1
ATOM 665 C C . GLY A 1 97 ? 0.939 0.361 -10.055 1.00 94.38 97 GLY A C 1
ATOM 666 O O . GLY A 1 97 ? 0.419 -0.732 -10.238 1.00 94.38 97 GLY A O 1
ATOM 667 N N . PHE A 1 98 ? 2.252 0.536 -9.902 1.00 95.12 98 PHE A N 1
ATOM 668 C CA . PHE A 1 98 ? 3.251 -0.529 -10.053 1.00 95.12 98 PHE A CA 1
ATOM 669 C C . PHE A 1 98 ? 4.170 -0.567 -8.835 1.00 95.12 98 PHE A C 1
ATOM 671 O O . PHE A 1 98 ? 4.390 0.463 -8.199 1.00 95.12 98 PHE A O 1
ATOM 678 N N . CYS A 1 99 ? 4.707 -1.733 -8.501 1.00 96.62 99 CYS A N 1
ATOM 679 C CA . CYS A 1 99 ? 5.645 -1.916 -7.404 1.00 96.62 99 CYS A CA 1
ATOM 680 C C . CYS A 1 99 ? 7.080 -1.945 -7.929 1.00 96.62 99 CYS A C 1
ATOM 682 O O . CYS A 1 99 ? 7.450 -2.844 -8.688 1.00 96.62 99 CYS A O 1
ATOM 684 N N . ALA A 1 100 ? 7.905 -0.985 -7.503 1.00 96.12 100 ALA A N 1
ATOM 685 C CA . ALA A 1 100 ? 9.288 -0.898 -7.953 1.00 96.12 100 ALA A CA 1
ATOM 686 C C . ALA A 1 100 ? 10.121 -2.088 -7.445 1.00 96.12 100 ALA A C 1
ATOM 688 O O . ALA A 1 100 ? 10.201 -2.329 -6.236 1.00 96.12 100 ALA A O 1
ATOM 689 N N . ALA A 1 101 ? 10.776 -2.808 -8.360 1.00 90.69 101 ALA A N 1
ATOM 690 C CA . ALA A 1 101 ? 11.365 -4.122 -8.086 1.00 90.69 101 ALA A CA 1
ATOM 691 C C . ALA A 1 101 ? 12.433 -4.118 -6.977 1.00 90.69 101 ALA A C 1
ATOM 693 O O . ALA A 1 101 ? 12.487 -5.048 -6.169 1.00 90.69 101 ALA A O 1
ATOM 694 N N . THR A 1 102 ? 13.284 -3.087 -6.923 1.00 92.19 102 THR A N 1
ATOM 695 C CA . THR A 1 102 ? 14.345 -2.993 -5.904 1.00 92.19 102 THR A CA 1
ATOM 696 C C . THR A 1 102 ? 13.946 -2.109 -4.732 1.00 92.19 102 THR A C 1
ATOM 698 O O . THR A 1 102 ? 14.291 -2.406 -3.587 1.00 92.19 102 THR A O 1
ATOM 701 N N . ALA A 1 103 ? 13.246 -1.007 -5.006 1.00 93.12 103 ALA A N 1
ATOM 702 C CA . ALA A 1 103 ? 12.870 -0.047 -3.977 1.00 93.12 103 ALA A CA 1
ATOM 703 C C . ALA A 1 103 ? 11.734 -0.563 -3.073 1.00 93.12 103 ALA A C 1
ATOM 705 O O . ALA A 1 103 ? 11.616 -0.090 -1.942 1.00 93.12 103 ALA A O 1
ATOM 706 N N . LEU A 1 104 ? 10.948 -1.546 -3.544 1.00 95.88 104 LEU A N 1
ATOM 707 C CA . LEU A 1 104 ? 9.785 -2.118 -2.851 1.00 95.88 104 LEU A CA 1
ATOM 708 C C . LEU A 1 104 ? 8.786 -1.039 -2.416 1.00 95.88 104 LEU A C 1
ATOM 710 O O . LEU A 1 104 ? 8.238 -1.069 -1.313 1.00 95.88 104 LEU A O 1
ATOM 714 N N . VAL A 1 105 ? 8.588 -0.053 -3.291 1.00 97.06 105 VAL A N 1
ATOM 715 C CA . VAL A 1 105 ? 7.636 1.044 -3.112 1.00 97.06 105 VAL A CA 1
ATOM 716 C C . VAL A 1 105 ? 6.800 1.240 -4.364 1.00 97.06 105 VAL A C 1
ATOM 718 O O . VAL A 1 105 ? 7.288 1.094 -5.484 1.00 97.06 105 VAL A O 1
ATOM 721 N N . CYS A 1 106 ? 5.539 1.609 -4.164 1.00 97.75 106 CYS A N 1
ATOM 722 C CA . CYS A 1 106 ? 4.617 1.895 -5.244 1.00 97.75 106 CYS A CA 1
ATOM 723 C C . CYS A 1 106 ? 5.061 3.127 -6.033 1.00 97.75 106 CYS A C 1
ATOM 725 O O . CYS A 1 106 ? 5.362 4.181 -5.466 1.00 97.75 106 CYS A O 1
ATOM 727 N N . VAL A 1 107 ? 5.009 3.028 -7.351 1.00 95.88 107 VAL A N 1
ATOM 728 C CA . VAL A 1 107 ? 5.229 4.117 -8.297 1.00 95.88 107 VAL A CA 1
ATOM 729 C C . VAL A 1 107 ? 3.981 4.315 -9.151 1.00 95.88 107 VAL A C 1
ATOM 731 O O . VAL A 1 107 ? 3.147 3.423 -9.319 1.00 95.88 107 VAL A O 1
ATOM 734 N N . VAL A 1 108 ? 3.805 5.537 -9.653 1.00 90.50 108 VAL A N 1
ATOM 735 C CA . VAL A 1 108 ? 2.615 5.909 -10.440 1.00 90.50 108 VAL A CA 1
ATOM 736 C C . VAL A 1 108 ? 2.652 5.380 -11.870 1.00 90.50 108 VAL A C 1
ATOM 738 O O . VAL A 1 108 ? 1.631 5.409 -12.554 1.00 90.50 108 VAL A O 1
ATOM 741 N N . SER A 1 109 ? 3.825 4.977 -12.351 1.00 91.44 109 SER A N 1
ATOM 742 C CA . SER A 1 109 ? 4.040 4.627 -13.743 1.00 91.44 109 SER A CA 1
ATOM 743 C C . SER A 1 109 ? 4.974 3.434 -13.843 1.00 91.44 109 SER A C 1
ATOM 745 O O . SER A 1 109 ? 5.914 3.334 -13.064 1.00 91.44 109 SER A O 1
ATOM 747 N N . HIS A 1 110 ? 4.707 2.573 -14.822 1.00 90.25 110 HIS A N 1
ATOM 748 C CA . HIS A 1 110 ? 5.614 1.501 -15.220 1.00 90.25 110 HIS A CA 1
ATOM 749 C C . HIS A 1 110 ? 7.000 2.004 -15.654 1.00 90.25 110 HIS A C 1
ATOM 751 O O . HIS A 1 110 ? 7.970 1.292 -15.498 1.00 90.25 110 HIS A O 1
ATOM 757 N N . CYS A 1 111 ? 7.122 3.270 -16.077 1.00 92.88 111 CYS A N 1
ATOM 758 C CA . CYS A 1 111 ? 8.388 3.866 -16.512 1.00 92.88 111 CYS A CA 1
ATOM 759 C C . CYS A 1 111 ? 9.353 4.205 -15.363 1.00 92.88 111 CYS A C 1
ATOM 761 O O . CYS A 1 111 ? 10.296 4.965 -15.576 1.00 92.88 111 CYS A O 1
ATOM 763 N N . ASP A 1 112 ? 9.041 3.798 -14.135 1.00 92.00 112 ASP A N 1
ATOM 764 C CA . ASP A 1 112 ? 9.843 4.053 -12.939 1.00 92.00 112 ASP A CA 1
ATOM 765 C C . ASP A 1 112 ? 9.812 2.834 -11.987 1.00 92.00 112 ASP A C 1
ATOM 767 O O . ASP A 1 112 ? 10.067 2.980 -10.787 1.00 92.00 112 ASP A O 1
ATOM 771 N N . ASP A 1 113 ? 9.409 1.655 -12.479 1.00 91.50 113 ASP A N 1
ATOM 772 C CA . ASP A 1 113 ? 9.210 0.446 -11.670 1.00 91.50 113 ASP A CA 1
ATOM 773 C C . ASP A 1 113 ? 10.429 -0.501 -11.673 1.00 91.50 113 ASP A C 1
ATOM 775 O O . ASP A 1 113 ? 10.441 -1.525 -10.977 1.00 91.50 113 ASP A O 1
ATOM 779 N N . GLU A 1 114 ? 11.491 -0.118 -12.385 1.00 92.06 114 GLU A N 1
ATOM 780 C CA . GLU A 1 114 ? 12.744 -0.859 -12.534 1.00 92.06 114 GLU A CA 1
ATOM 781 C C . GLU A 1 114 ? 12.573 -2.236 -13.189 1.00 92.06 114 GLU A C 1
ATOM 783 O O . GLU A 1 114 ? 13.441 -3.116 -13.066 1.00 92.06 114 GLU A O 1
ATOM 788 N N . LYS A 1 115 ? 11.468 -2.442 -13.905 1.00 92.06 115 LYS A N 1
ATOM 789 C CA . LYS A 1 115 ? 11.233 -3.60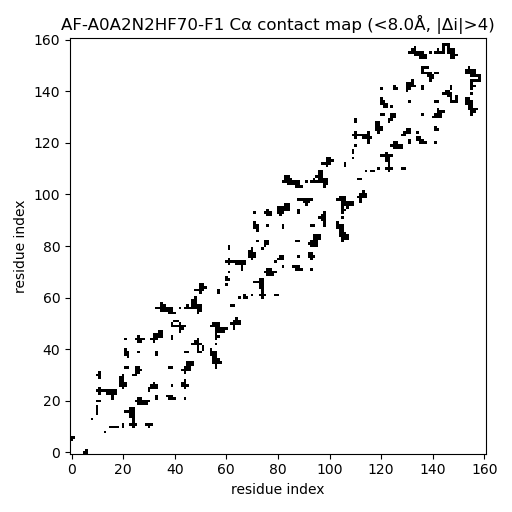9 -14.749 1.00 92.06 115 LYS A CA 1
ATOM 790 C C . LYS A 1 115 ? 11.232 -3.170 -16.208 1.00 92.06 115 LYS A C 1
ATOM 792 O O . LYS A 1 115 ? 11.379 -2.007 -16.537 1.00 92.06 115 LYS A O 1
ATOM 797 N N . GLN A 1 116 ? 11.213 -4.160 -17.094 1.00 91.25 116 GLN A N 1
ATOM 798 C CA . GLN A 1 116 ? 10.897 -3.932 -18.496 1.00 91.25 116 GLN A CA 1
ATOM 799 C C . GLN A 1 116 ? 9.532 -4.559 -18.743 1.00 91.25 116 GLN A C 1
ATOM 801 O O . GLN A 1 116 ? 9.435 -5.790 -18.830 1.00 91.25 116 GLN A O 1
ATOM 806 N N . ASP A 1 117 ? 8.497 -3.736 -18.840 1.00 89.38 117 ASP A N 1
ATOM 807 C CA . ASP A 1 117 ? 7.117 -4.198 -18.957 1.00 89.38 117 ASP A CA 1
ATOM 808 C C . ASP A 1 117 ? 6.368 -3.556 -20.151 1.00 89.38 117 ASP A C 1
ATOM 810 O O . ASP A 1 117 ? 6.951 -3.289 -21.210 1.00 89.38 117 ASP A O 1
ATOM 814 N N . GLU A 1 118 ? 5.036 -3.484 -20.086 1.00 83.19 118 GLU A N 1
ATOM 815 C CA . GLU A 1 118 ? 4.191 -3.215 -21.249 1.00 83.19 118 GLU A CA 1
ATOM 816 C C . GLU A 1 118 ? 4.427 -1.831 -21.864 1.00 83.19 118 GLU A C 1
ATOM 818 O O . GLU A 1 118 ? 3.946 -0.818 -21.377 1.00 83.19 118 GLU A O 1
ATOM 823 N N . GLY A 1 119 ? 5.051 -1.810 -23.044 1.00 84.44 119 GLY A N 1
ATOM 824 C CA . GLY A 1 119 ? 5.296 -0.574 -23.790 1.00 84.44 119 GLY A CA 1
ATOM 825 C C . GLY A 1 119 ? 6.734 -0.085 -23.693 1.00 84.44 119 GLY A C 1
ATOM 826 O O . GLY A 1 119 ? 7.072 0.884 -24.371 1.00 84.44 119 GLY A O 1
ATOM 827 N N . GLU A 1 120 ? 7.590 -0.789 -22.959 1.00 92.75 120 GLU A N 1
ATOM 828 C CA . GLU A 1 120 ? 8.991 -0.437 -22.790 1.00 92.75 120 GLU A CA 1
ATOM 829 C C . GLU A 1 120 ? 9.924 -1.199 -23.738 1.00 92.75 120 GLU A C 1
ATOM 831 O O . GLU A 1 120 ? 9.718 -2.358 -24.109 1.00 92.75 120 GLU A O 1
ATOM 836 N N . THR A 1 121 ? 10.990 -0.527 -24.163 1.00 90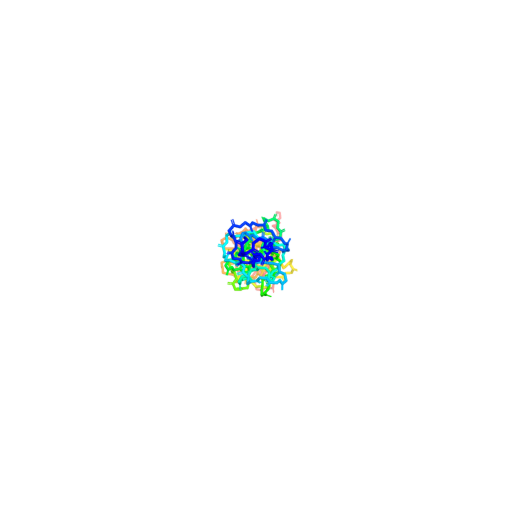.25 121 THR A N 1
ATOM 837 C CA . THR A 1 121 ? 12.055 -1.113 -24.997 1.00 90.25 121 THR A CA 1
ATOM 838 C C . THR A 1 121 ? 13.281 -1.496 -24.167 1.00 90.25 121 THR A C 1
ATOM 840 O O . THR A 1 121 ? 13.929 -2.501 -24.463 1.00 90.25 121 THR A O 1
ATOM 843 N N . GLY A 1 122 ? 13.581 -0.721 -23.128 1.00 87.88 122 GLY A N 1
ATOM 844 C CA . GLY A 1 122 ? 14.529 -1.045 -22.068 1.00 87.88 122 GLY A CA 1
ATOM 845 C C . GLY A 1 122 ? 13.862 -0.834 -20.710 1.00 87.88 122 GLY A C 1
ATOM 846 O O . GLY A 1 122 ? 12.719 -0.406 -20.670 1.00 87.88 122 GLY A O 1
ATOM 847 N N . VAL A 1 123 ? 14.564 -1.145 -19.622 1.00 90.81 123 VAL A N 1
ATOM 848 C CA . VAL A 1 123 ? 14.043 -0.930 -18.261 1.00 90.81 123 VAL A CA 1
ATOM 849 C C . VAL A 1 123 ? 13.715 0.551 -18.074 1.00 90.81 123 VAL A C 1
ATOM 851 O O . VAL A 1 123 ? 14.599 1.382 -18.305 1.00 90.81 123 VAL A O 1
ATOM 854 N N . ASP A 1 124 ? 12.474 0.867 -17.702 1.00 90.44 124 ASP A N 1
ATOM 855 C CA . ASP A 1 124 ? 11.990 2.234 -17.454 1.00 90.44 124 ASP A CA 1
ATOM 856 C C . ASP A 1 124 ? 12.076 3.178 -18.681 1.00 90.44 124 ASP A C 1
ATOM 858 O O . ASP A 1 124 ? 12.119 4.413 -18.565 1.00 90.44 124 ASP A O 1
ATOM 862 N N . CYS A 1 125 ? 12.196 2.636 -19.903 1.00 91.75 125 CYS A N 1
ATOM 863 C CA . CYS A 1 125 ? 12.428 3.452 -21.096 1.00 91.75 125 CYS A CA 1
ATOM 864 C C . CYS A 1 125 ? 11.914 2.850 -22.412 1.00 91.75 125 CYS A C 1
ATOM 866 O O . CYS A 1 125 ? 11.906 1.648 -22.663 1.00 91.75 125 CYS A O 1
ATOM 868 N N . GLY A 1 126 ? 11.577 3.729 -23.354 1.00 89.50 126 GLY A N 1
ATOM 869 C CA . GLY A 1 126 ? 11.114 3.386 -24.696 1.00 89.50 126 GLY A CA 1
ATOM 870 C C . GLY A 1 126 ? 9.593 3.274 -24.816 1.00 89.50 126 GLY A C 1
ATOM 871 O O . GLY A 1 126 ? 8.868 3.279 -23.831 1.00 89.50 126 GLY A O 1
ATOM 872 N N . GLY A 1 127 ? 9.113 3.245 -26.065 1.00 87.31 127 GLY A N 1
ATOM 873 C CA . GLY A 1 127 ? 7.688 3.225 -26.418 1.00 87.31 127 GLY A CA 1
ATOM 874 C C . GLY A 1 127 ? 6.868 4.357 -25.788 1.00 87.31 127 GLY A C 1
ATOM 875 O O . GLY A 1 127 ? 6.947 5.491 -26.265 1.00 87.31 127 GLY A O 1
ATOM 876 N N . THR A 1 128 ? 6.039 4.049 -24.783 1.00 89.06 128 THR A N 1
ATOM 877 C CA . THR A 1 128 ? 5.231 5.042 -24.039 1.00 89.06 128 THR A CA 1
ATOM 878 C C . THR A 1 128 ? 6.026 5.820 -22.991 1.00 89.06 128 THR A C 1
ATOM 880 O O . THR A 1 128 ? 5.574 6.886 -22.565 1.00 89.06 128 THR A O 1
ATOM 883 N N . CYS A 1 129 ? 7.207 5.327 -22.622 1.00 90.62 129 CYS A N 1
ATOM 884 C CA . CYS A 1 129 ? 8.133 5.950 -21.685 1.00 90.62 129 CYS A CA 1
ATOM 885 C C . CYS A 1 129 ? 9.127 6.891 -22.384 1.00 90.62 129 CYS A C 1
ATOM 887 O O . CYS A 1 129 ? 9.085 7.130 -23.597 1.00 90.62 129 CYS A O 1
ATOM 889 N N . LEU A 1 130 ? 10.036 7.483 -21.605 1.00 90.94 130 LEU A N 1
ATOM 890 C CA . LEU A 1 130 ? 11.096 8.334 -22.146 1.00 90.94 130 LEU A CA 1
ATOM 891 C C . LEU A 1 130 ? 12.059 7.524 -23.024 1.00 90.94 130 LEU A C 1
ATOM 893 O O . LEU A 1 130 ? 12.276 6.342 -22.801 1.00 90.94 130 LEU A O 1
ATOM 897 N N . LEU A 1 131 ? 12.674 8.167 -24.020 1.00 92.06 131 LEU A N 1
ATOM 898 C CA . LEU A 1 131 ? 13.657 7.501 -24.881 1.00 92.06 131 LEU A CA 1
ATOM 899 C C . LEU A 1 131 ? 14.864 6.995 -24.078 1.00 92.06 131 LEU A C 1
ATOM 901 O O . LEU A 1 131 ? 15.424 7.731 -23.260 1.00 92.06 131 LEU A O 1
ATOM 905 N N . CYS A 1 132 ? 15.314 5.788 -24.405 1.00 91.62 132 CYS A N 1
ATOM 906 C CA . CYS A 1 132 ? 16.403 5.092 -23.734 1.00 91.62 132 CYS A CA 1
ATOM 907 C C . CYS A 1 132 ? 17.765 5.786 -23.918 1.00 91.62 132 CYS A C 1
ATOM 909 O O . CYS A 1 132 ? 18.042 6.429 -24.946 1.00 91.62 132 CYS A O 1
ATOM 911 N N . ILE A 1 133 ? 18.645 5.635 -22.920 1.00 90.75 133 ILE A N 1
ATOM 912 C CA . ILE A 1 133 ? 20.023 6.150 -22.926 1.00 90.75 133 ILE A CA 1
ATOM 913 C C . ILE A 1 133 ? 20.972 5.034 -22.482 1.00 90.75 133 ILE A C 1
ATOM 915 O O . ILE A 1 133 ? 21.082 4.750 -21.300 1.00 90.75 133 ILE A O 1
ATOM 919 N N . GLY A 1 134 ? 21.706 4.424 -23.413 1.00 86.62 134 GLY A N 1
ATOM 920 C CA . GLY A 1 134 ? 22.589 3.292 -23.096 1.00 86.62 134 GLY A CA 1
ATOM 921 C C . GLY A 1 134 ? 21.874 1.950 -22.891 1.00 86.62 134 GLY A C 1
ATOM 922 O O . GLY A 1 134 ? 22.537 0.913 -22.944 1.00 86.62 134 GLY A O 1
ATOM 923 N N . ASP A 1 135 ? 20.554 1.967 -22.704 1.00 89.56 135 ASP A N 1
ATOM 924 C CA . ASP A 1 135 ? 19.719 0.773 -22.552 1.00 89.56 135 ASP A CA 1
ATOM 925 C C . ASP A 1 135 ? 19.340 0.121 -23.880 1.00 89.56 135 ASP A C 1
ATOM 927 O O . ASP A 1 135 ? 19.728 0.582 -24.960 1.00 89.56 135 ASP A O 1
ATOM 931 N N . ALA A 1 136 ? 18.634 -1.006 -23.764 1.00 89.06 136 ALA A N 1
ATOM 932 C CA . ALA A 1 136 ? 18.231 -1.842 -24.880 1.00 89.06 136 ALA A CA 1
ATOM 933 C C . ALA A 1 136 ? 17.402 -1.064 -25.912 1.00 89.06 136 ALA A C 1
ATOM 935 O O . ALA A 1 136 ? 16.577 -0.211 -25.583 1.00 89.06 136 ALA A O 1
ATOM 936 N N . CYS A 1 137 ? 17.638 -1.373 -27.182 1.00 89.88 137 CYS A N 1
ATOM 937 C CA . CYS A 1 137 ? 16.913 -0.812 -28.307 1.00 89.88 137 CYS A CA 1
ATOM 938 C C . CYS A 1 137 ? 16.809 -1.819 -29.451 1.00 89.88 137 CYS A C 1
ATOM 940 O O . CYS A 1 137 ? 17.618 -2.728 -29.605 1.00 89.88 137 CYS A O 1
ATOM 942 N N . THR A 1 138 ? 15.798 -1.620 -30.283 1.00 88.44 138 THR A N 1
ATOM 943 C CA . THR A 1 138 ? 15.542 -2.375 -31.519 1.00 88.44 138 THR A CA 1
ATOM 944 C C . THR A 1 138 ? 15.545 -1.465 -32.748 1.00 88.44 138 THR A C 1
ATOM 946 O O . THR A 1 138 ? 15.837 -1.907 -33.857 1.00 88.44 138 THR A O 1
ATOM 949 N N . GLU A 1 139 ? 15.267 -0.175 -32.553 1.00 87.94 139 GLU A N 1
ATOM 950 C CA . GLU A 1 139 ? 15.217 0.846 -33.587 1.00 87.94 139 GLU A CA 1
ATOM 951 C C . GLU A 1 139 ? 15.878 2.146 -33.110 1.00 87.94 139 GLU A C 1
ATOM 953 O O . GLU A 1 139 ? 15.866 2.505 -31.933 1.00 87.94 139 GLU A O 1
ATOM 958 N N . ASN A 1 140 ? 16.416 2.915 -34.058 1.00 88.12 140 ASN A N 1
ATOM 959 C CA . ASN A 1 140 ? 17.085 4.191 -33.787 1.00 88.12 140 ASN A CA 1
ATOM 960 C C . ASN A 1 140 ? 16.191 5.229 -33.085 1.00 88.12 140 ASN A C 1
ATOM 962 O O . ASN A 1 140 ? 16.696 6.070 -32.344 1.00 88.12 140 ASN A O 1
ATOM 966 N N . ASN A 1 141 ? 14.877 5.187 -33.320 1.00 87.75 141 ASN A N 1
ATOM 967 C CA . ASN A 1 141 ? 13.898 6.118 -32.746 1.00 87.75 141 ASN A CA 1
ATOM 968 C C . ASN A 1 141 ? 13.633 5.888 -31.246 1.00 87.75 141 ASN A C 1
ATOM 970 O O . ASN A 1 141 ? 13.066 6.773 -30.615 1.00 87.75 141 ASN A O 1
ATOM 974 N N . GLN A 1 142 ? 14.050 4.748 -30.683 1.00 88.50 142 GLN A N 1
ATOM 975 C CA . GLN A 1 142 ? 13.908 4.418 -29.260 1.00 88.50 142 GLN A CA 1
ATOM 976 C C . GLN A 1 142 ? 15.020 5.042 -28.410 1.00 88.50 142 GLN A C 1
ATOM 978 O O . GLN A 1 142 ? 14.880 5.179 -27.197 1.00 88.50 142 GLN A O 1
ATOM 983 N N . CYS A 1 143 ? 16.111 5.467 -29.048 1.00 91.75 143 CYS A N 1
ATOM 984 C CA . CYS A 1 143 ? 17.263 6.052 -28.385 1.00 91.75 143 CYS A CA 1
ATOM 985 C C . CYS A 1 143 ? 17.201 7.572 -28.394 1.00 91.75 143 CYS A C 1
ATOM 987 O O . CYS A 1 143 ? 17.002 8.194 -29.438 1.00 91.75 143 CYS A O 1
ATOM 989 N N . LYS A 1 144 ? 17.514 8.201 -27.258 1.00 93.25 144 LYS A N 1
ATOM 990 C CA . LYS A 1 144 ? 17.629 9.667 -27.179 1.00 93.25 144 LYS A CA 1
ATOM 991 C C . LYS A 1 144 ? 18.703 10.229 -28.120 1.00 93.25 144 LYS A C 1
ATOM 993 O O . LYS A 1 144 ? 18.604 11.372 -28.558 1.00 93.25 144 LYS A O 1
ATOM 998 N N . SER A 1 145 ? 19.726 9.431 -28.431 1.00 90.56 145 SER A N 1
ATOM 999 C CA . SER A 1 145 ? 20.774 9.752 -29.408 1.00 90.56 145 SER A CA 1
ATOM 1000 C C . SER A 1 145 ? 20.317 9.656 -30.866 1.00 90.56 145 SER A C 1
ATOM 1002 O O . SER A 1 145 ? 21.027 10.132 -31.749 1.00 90.56 145 SER A O 1
ATOM 1004 N N . GLY A 1 146 ? 19.170 9.024 -31.133 1.00 90.25 146 GLY A N 1
ATOM 1005 C CA . GLY A 1 146 ? 18.732 8.664 -32.479 1.00 90.25 146 GLY A CA 1
ATOM 1006 C C . GLY A 1 146 ? 19.542 7.529 -33.116 1.00 90.25 146 GLY A C 1
ATOM 1007 O O . GLY A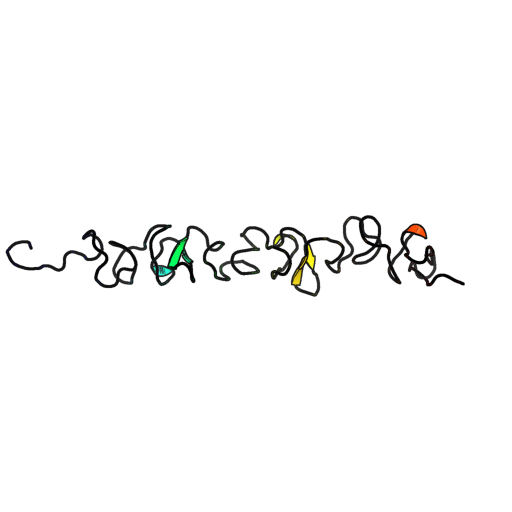 1 146 ? 19.457 7.352 -34.329 1.00 90.25 146 GLY A O 1
ATOM 1008 N N . SER A 1 147 ? 20.357 6.796 -32.345 1.00 92.25 147 SER A N 1
ATOM 1009 C CA . SER A 1 147 ? 21.225 5.734 -32.865 1.00 92.25 147 SER A CA 1
ATOM 1010 C C . SER A 1 147 ? 21.234 4.511 -31.948 1.00 92.25 147 SER A C 1
ATOM 1012 O O . SER A 1 147 ? 21.665 4.587 -30.796 1.00 92.25 147 SER A O 1
ATOM 1014 N N . CYS A 1 148 ? 20.788 3.385 -32.496 1.00 91.38 148 CYS A N 1
ATOM 1015 C CA . CYS A 1 148 ? 20.780 2.066 -31.881 1.00 91.38 148 CYS A CA 1
ATOM 1016 C C . CYS A 1 148 ? 21.828 1.180 -32.568 1.00 91.38 148 CYS A C 1
ATOM 1018 O O . CYS A 1 148 ? 21.899 1.141 -33.799 1.00 91.38 148 CYS A O 1
ATOM 1020 N N . ASP A 1 149 ? 22.644 0.478 -31.788 1.00 91.94 149 ASP A N 1
ATOM 1021 C CA . ASP A 1 149 ? 23.663 -0.447 -32.2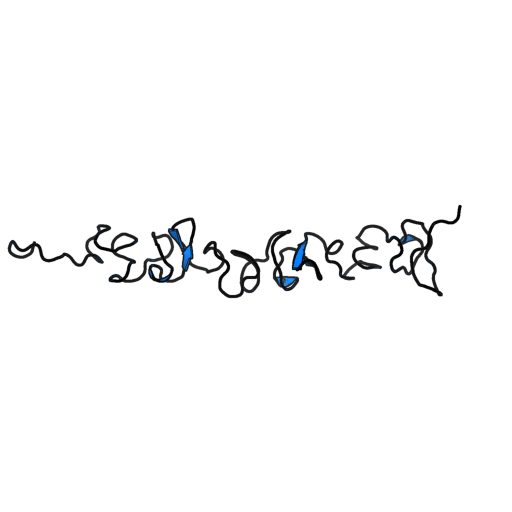95 1.00 91.94 149 ASP A CA 1
ATOM 1022 C C . ASP A 1 149 ? 23.063 -1.829 -32.601 1.00 91.94 149 ASP A C 1
ATOM 1024 O O . ASP A 1 149 ? 23.338 -2.828 -31.931 1.00 91.94 149 ASP A O 1
ATOM 1028 N N . VAL A 1 150 ? 22.169 -1.851 -33.594 1.00 84.56 150 VAL A N 1
ATOM 1029 C CA . VAL A 1 150 ? 21.408 -3.045 -33.983 1.00 84.56 150 VAL A CA 1
ATOM 1030 C C . VAL A 1 150 ? 22.348 -4.108 -34.557 1.00 84.56 150 VAL A C 1
ATOM 1032 O O . VAL A 1 150 ? 22.974 -3.897 -35.601 1.00 84.56 150 VAL A O 1
ATOM 1035 N N . GLY A 1 151 ? 22.382 -5.281 -33.923 1.00 80.88 151 GLY A N 1
ATOM 1036 C CA . GLY A 1 151 ? 23.125 -6.455 -34.392 1.00 80.88 151 GLY A CA 1
ATOM 1037 C C . GLY A 1 151 ? 24.518 -6.661 -33.788 1.00 80.88 151 GLY A C 1
ATOM 1038 O O . GLY A 1 151 ? 25.176 -7.633 -34.167 1.00 80.88 151 GLY A O 1
ATOM 1039 N N . ASP A 1 152 ? 24.959 -5.803 -32.864 1.00 85.62 152 ASP A N 1
ATOM 1040 C CA . ASP A 1 152 ? 26.128 -6.059 -32.005 1.00 85.62 152 ASP A CA 1
ATOM 1041 C C . ASP A 1 152 ? 25.713 -6.063 -30.529 1.00 85.62 152 ASP A C 1
ATOM 1043 O O . ASP A 1 152 ? 25.572 -7.131 -29.927 1.00 85.62 152 ASP A O 1
ATOM 1047 N N . THR A 1 153 ? 25.445 -4.882 -29.959 1.00 87.25 153 THR A N 1
ATOM 1048 C CA . THR A 1 153 ? 25.050 -4.758 -28.545 1.00 87.25 153 THR A CA 1
ATOM 1049 C C . THR A 1 153 ? 23.552 -4.582 -28.312 1.00 87.25 153 THR A C 1
ATOM 1051 O O . THR A 1 153 ? 23.121 -4.753 -27.171 1.00 87.25 153 THR A O 1
ATOM 1054 N N . ASP A 1 154 ? 22.778 -4.242 -29.353 1.00 90.62 154 ASP A N 1
ATOM 1055 C CA . ASP A 1 154 ? 21.344 -3.908 -29.286 1.00 90.62 154 ASP A CA 1
ATOM 1056 C C . ASP A 1 154 ? 21.042 -2.854 -28.202 1.00 90.62 154 ASP A C 1
ATOM 1058 O O . ASP A 1 154 ? 20.047 -2.917 -27.479 1.00 90.62 154 ASP A O 1
ATOM 1062 N N . LYS A 1 155 ? 21.954 -1.882 -28.061 1.00 91.88 155 LYS A N 1
ATOM 1063 C CA . LYS A 1 155 ? 21.893 -0.799 -27.073 1.00 91.88 155 LYS A CA 1
ATOM 1064 C C . LYS A 1 155 ? 22.027 0.574 -27.710 1.00 91.88 155 LYS A C 1
ATOM 1066 O O . LYS A 1 155 ? 22.651 0.755 -28.759 1.00 91.88 155 LYS A O 1
ATOM 1071 N N . CYS A 1 156 ? 21.451 1.568 -27.044 1.00 91.38 156 CYS A N 1
ATOM 1072 C CA . CYS A 1 156 ? 21.535 2.955 -27.469 1.00 91.38 156 CYS A CA 1
ATOM 1073 C C . CYS A 1 156 ? 22.963 3.485 -27.330 1.00 91.38 156 CYS A C 1
ATOM 1075 O O . CYS A 1 156 ? 23.498 3.592 -26.227 1.00 91.38 156 CYS A O 1
ATOM 1077 N N . ILE A 1 157 ? 23.566 3.887 -28.447 1.00 90.88 157 ILE A N 1
ATOM 1078 C CA . ILE A 1 157 ? 24.936 4.409 -28.478 1.00 90.88 157 ILE A CA 1
ATOM 1079 C C . ILE A 1 157 ? 24.956 5.942 -28.508 1.00 90.88 157 ILE A C 1
ATOM 1081 O O . ILE A 1 157 ? 23.991 6.562 -28.966 1.00 90.88 157 ILE A O 1
ATOM 1085 N N . PRO A 1 158 ? 26.036 6.593 -28.030 1.00 86.81 158 PRO A N 1
ATOM 1086 C CA . PRO A 1 158 ? 26.175 8.044 -28.106 1.00 86.81 158 PRO A CA 1
ATOM 1087 C C . PRO A 1 158 ? 26.069 8.544 -29.549 1.00 86.81 158 PRO A C 1
ATOM 1089 O O . PRO A 1 158 ? 26.574 7.904 -30.469 1.00 86.81 158 PRO A O 1
ATOM 1092 N N . ALA A 1 159 ? 25.460 9.716 -29.744 1.00 77.81 159 ALA A N 1
ATOM 1093 C CA . ALA A 1 159 ? 25.424 10.342 -31.060 1.00 77.81 159 ALA A CA 1
ATOM 1094 C C . ALA A 1 159 ? 26.859 10.632 -31.533 1.00 77.81 159 ALA A C 1
ATOM 1096 O O . ALA A 1 159 ? 27.631 11.291 -30.829 1.00 77.81 159 ALA A O 1
ATOM 1097 N N . THR A 1 160 ? 27.225 10.134 -32.713 1.00 71.44 160 THR A N 1
ATOM 1098 C CA . THR A 1 160 ? 28.482 10.514 -33.362 1.00 71.44 160 THR A CA 1
ATOM 1099 C C . THR A 1 160 ? 28.402 11.984 -33.794 1.00 71.44 160 THR A C 1
ATOM 1101 O O . THR A 1 160 ? 27.379 12.365 -34.367 1.00 71.44 160 THR A O 1
ATOM 1104 N N . PRO A 1 161 ? 29.430 12.806 -33.517 1.00 63.66 161 PRO A N 1
ATOM 1105 C CA . PRO A 1 161 ? 29.459 14.219 -33.900 1.00 63.66 161 PRO A CA 1
ATOM 1106 C C . PRO A 1 161 ? 29.522 14.444 -35.416 1.00 63.66 161 PRO A C 1
ATOM 1108 O O . PRO A 1 161 ? 30.037 13.558 -36.138 1.00 63.66 161 PRO A O 1
#

Secondary structure (DSSP, 8-state):
-BTTB-----GGGSSS--TT-SBTTB-TTTSPPBPTTSB-SSGGGBSSEE-TTT-BEESSGGGSSS--TT-SBTTBSTTSPPBPTTSB-SSGGGBSSEE-TTT-BEESSGGGSSS--TT-SBTTBSTTSPPBSSSB-SSGGGBTTS-B-TTTT-BBPPPP-

Foldseek 3Di:
DVPPDPDPPQQLPPQDNDDQAQFRSFFDDRGQADEFQTAACAQRNHPGGQQHPVRTHDPDQLRSQDQDDQAQFRSFADVHDADDFQGAADAQRNHPGGQQPPVRTDDNYQLRNQDQDDQAQFRSFFGVGHADDQTAADALVSHPLSDAPHPPPNGHDHNDD